Protein AF-A0A5B1QZT4-F1 (afdb_monomer_lite)

Structure (mmCIF, N/CA/C/O backbone):
data_AF-A0A5B1QZT4-F1
#
_entry.id   AF-A0A5B1QZT4-F1
#
loop_
_atom_site.group_PDB
_atom_site.id
_atom_site.type_symbol
_atom_site.label_atom_id
_atom_site.label_alt_id
_atom_site.label_comp_id
_atom_site.label_asym_id
_atom_site.label_entity_id
_atom_site.label_seq_id
_atom_site.pdbx_PDB_ins_code
_atom_site.Cartn_x
_atom_site.Cartn_y
_atom_site.Cartn_z
_atom_site.occupancy
_atom_site.B_iso_or_equiv
_atom_site.auth_seq_id
_atom_site.auth_comp_id
_atom_site.auth_asym_id
_atom_site.auth_atom_id
_atom_site.pdbx_PDB_model_num
ATOM 1 N N . ARG A 1 1 ? 3.548 0.627 3.078 1.00 83.44 1 ARG A N 1
ATOM 2 C CA . ARG A 1 1 ? 2.114 0.296 3.254 1.00 83.44 1 ARG A CA 1
ATOM 3 C C . ARG A 1 1 ? 1.577 0.997 4.489 1.00 83.44 1 ARG A C 1
ATOM 5 O O . ARG A 1 1 ? 2.336 1.015 5.454 1.00 83.44 1 ARG A O 1
ATOM 12 N N . PRO A 1 2 ? 0.348 1.545 4.473 1.00 87.94 2 PRO A N 1
ATOM 13 C CA . PRO A 1 2 ? -0.286 2.129 5.656 1.00 87.94 2 PRO A CA 1
ATOM 14 C C . PRO A 1 2 ? -0.355 1.123 6.809 1.00 87.94 2 PRO A C 1
ATOM 16 O O . PRO A 1 2 ? -0.419 -0.093 6.569 1.00 87.94 2 PRO A O 1
ATOM 19 N N . GLU A 1 3 ? -0.323 1.614 8.046 1.00 86.88 3 GLU A N 1
ATOM 20 C CA . GLU A 1 3 ? -0.291 0.764 9.240 1.00 86.88 3 GLU A CA 1
ATOM 21 C C . GLU A 1 3 ? -1.547 -0.097 9.361 1.00 86.88 3 GLU A C 1
ATOM 23 O O . GLU A 1 3 ? -1.450 -1.279 9.682 1.00 86.88 3 GLU A O 1
ATOM 28 N N . GLU A 1 4 ? -2.706 0.447 9.005 1.00 84.50 4 GLU A N 1
ATOM 29 C CA . GLU A 1 4 ? -3.999 -0.236 8.986 1.00 84.50 4 GLU A CA 1
ATOM 30 C C . GLU A 1 4 ? -3.943 -1.447 8.047 1.00 84.50 4 GLU A C 1
ATOM 32 O O . GLU A 1 4 ? -4.303 -2.570 8.409 1.00 84.50 4 GLU A O 1
ATOM 37 N N . VAL A 1 5 ? -3.367 -1.241 6.859 1.00 84.88 5 VAL A N 1
ATOM 38 C CA . VAL A 1 5 ? -3.220 -2.275 5.832 1.00 84.88 5 VAL A CA 1
ATOM 39 C C . VAL A 1 5 ? -2.205 -3.339 6.253 1.00 84.88 5 VAL A C 1
ATOM 41 O O . VAL A 1 5 ? -2.386 -4.521 5.958 1.00 84.88 5 VAL A O 1
ATOM 44 N N . LEU A 1 6 ? -1.126 -2.961 6.946 1.00 84.56 6 LEU A N 1
ATOM 45 C CA . LEU A 1 6 ? -0.173 -3.912 7.536 1.00 84.56 6 LEU A CA 1
ATOM 46 C C . LEU A 1 6 ? -0.822 -4.743 8.648 1.00 84.56 6 LEU A C 1
ATOM 48 O O . LEU A 1 6 ? -0.652 -5.963 8.703 1.00 84.56 6 LEU A O 1
ATOM 52 N N . TRP A 1 7 ? -1.551 -4.074 9.534 1.00 82.25 7 TRP A N 1
ATOM 53 C CA . TRP A 1 7 ? -2.210 -4.658 10.692 1.00 82.25 7 TRP A CA 1
ATOM 54 C C . TRP A 1 7 ? -3.249 -5.702 10.282 1.00 82.25 7 TRP A C 1
ATOM 56 O O . TRP A 1 7 ? -3.300 -6.783 10.875 1.00 82.25 7 TRP A O 1
ATOM 66 N N . TRP A 1 8 ? -4.017 -5.431 9.222 1.00 79.75 8 TRP A N 1
ATOM 67 C CA . TRP A 1 8 ? -4.961 -6.390 8.651 1.00 79.75 8 TRP A CA 1
ATOM 68 C C . TRP A 1 8 ? -4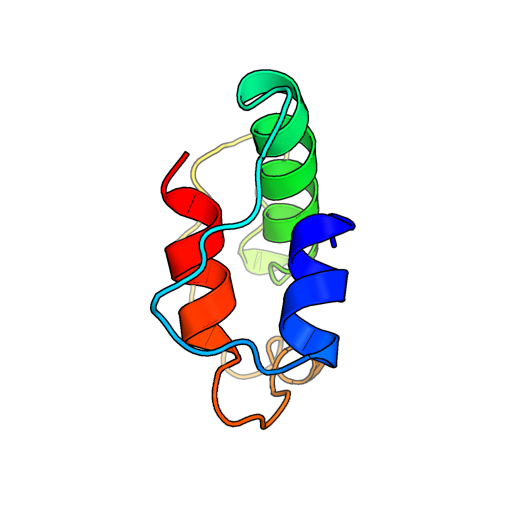.285 -7.600 8.039 1.00 79.75 8 TRP A C 1
ATOM 70 O O . TRP A 1 8 ? -4.675 -8.729 8.345 1.00 79.75 8 TRP A O 1
ATOM 80 N N . ASN A 1 9 ? -3.260 -7.377 7.209 1.00 79.38 9 ASN A N 1
ATOM 81 C CA . ASN A 1 9 ? -2.550 -8.472 6.554 1.00 79.38 9 ASN A CA 1
ATOM 82 C C . ASN A 1 9 ? -1.972 -9.449 7.576 1.00 79.38 9 ASN A C 1
ATOM 84 O O . ASN A 1 9 ? -2.105 -10.656 7.401 1.00 79.38 9 ASN A O 1
ATOM 88 N N . LYS A 1 10 ? -1.395 -8.942 8.674 1.00 80.44 10 LYS A N 1
ATOM 89 C CA . LYS A 1 10 ? -0.833 -9.779 9.745 1.00 80.44 10 LYS A CA 1
ATOM 90 C C . LYS A 1 10 ? -1.867 -10.634 10.477 1.00 80.44 10 LYS A C 1
ATOM 92 O O . LYS A 1 10 ? -1.497 -11.627 11.090 1.00 80.44 10 LYS A O 1
ATOM 97 N N . ARG A 1 11 ? -3.138 -10.233 10.484 1.00 78.44 11 ARG A N 1
ATOM 98 C CA . ARG A 1 11 ? -4.178 -10.851 11.322 1.00 78.44 11 ARG A CA 1
ATOM 99 C C . ARG A 1 11 ? -5.200 -11.651 10.529 1.00 78.44 11 ARG A C 1
ATOM 101 O O . ARG A 1 11 ? -6.128 -12.166 11.144 1.00 78.44 11 ARG A O 1
ATOM 108 N N . ALA A 1 12 ? -5.048 -11.715 9.200 1.00 72.31 12 ALA A N 1
ATOM 109 C CA . ALA A 1 12 ? -5.972 -12.380 8.282 1.00 72.31 12 ALA A CA 1
ATOM 110 C C . ALA A 1 12 ? -7.447 -12.089 8.630 1.00 72.31 12 ALA A C 1
ATOM 112 O O . ALA A 1 12 ? -8.283 -12.990 8.601 1.00 72.31 12 ALA A O 1
ATOM 113 N N . LYS A 1 13 ? -7.744 -10.841 9.037 1.00 64.94 13 LYS A N 1
ATOM 114 C CA . LYS A 1 13 ? -8.995 -10.509 9.730 1.00 64.94 13 LYS A CA 1
ATOM 115 C C . LYS A 1 13 ? -10.212 -10.887 8.871 1.00 64.94 13 LYS A C 1
ATOM 117 O O . LYS A 1 13 ? -10.242 -10.515 7.698 1.00 64.94 13 LYS A O 1
ATOM 122 N N . PRO A 1 14 ? -11.201 -11.602 9.438 1.00 59.84 14 PRO A N 1
ATOM 123 C CA . PRO A 1 14 ? -12.423 -11.939 8.725 1.00 59.84 14 PRO A CA 1
ATOM 124 C C . PRO A 1 14 ? -13.295 -10.700 8.471 1.00 59.84 14 PRO A C 1
ATOM 126 O O . PRO A 1 14 ? -13.194 -9.678 9.151 1.00 59.84 14 PRO A O 1
ATOM 129 N N . ILE A 1 15 ? -14.193 -10.864 7.500 1.00 56.75 15 ILE A N 1
ATOM 130 C CA . ILE A 1 15 ? -15.055 -9.866 6.851 1.00 56.75 15 ILE A CA 1
ATOM 131 C C . ILE A 1 15 ? -15.861 -8.915 7.770 1.00 56.75 15 ILE A C 1
ATOM 133 O O . ILE A 1 15 ? -16.012 -7.761 7.377 1.00 56.75 15 ILE A O 1
ATOM 137 N N . PRO A 1 16 ? -16.372 -9.286 8.966 1.00 63.19 16 PRO A N 1
ATOM 138 C CA . PRO A 1 16 ? -17.342 -8.427 9.654 1.00 63.19 16 PRO A CA 1
ATOM 139 C C . PRO A 1 16 ? -16.744 -7.215 10.387 1.00 63.19 16 PRO A C 1
ATOM 141 O O . PRO A 1 16 ? -17.503 -6.403 10.907 1.00 63.19 16 PRO A O 1
ATOM 144 N N . THR A 1 17 ? -15.417 -7.068 10.467 1.00 68.38 17 THR A N 1
ATOM 145 C CA . THR A 1 17 ? -14.798 -5.958 11.212 1.00 68.38 17 THR A CA 1
ATOM 146 C C . THR A 1 17 ? -13.957 -5.069 10.305 1.00 68.38 17 THR A C 1
ATOM 148 O O . THR A 1 17 ? -12.770 -5.335 10.097 1.00 68.38 17 THR A O 1
ATOM 151 N N . LEU A 1 18 ? -14.559 -3.982 9.820 1.00 68.69 18 LEU A N 1
ATOM 152 C CA . LEU A 1 18 ? -13.815 -2.817 9.349 1.00 68.69 18 LEU A CA 1
ATOM 153 C C . LEU A 1 18 ? -13.236 -2.111 10.590 1.00 68.69 18 LEU A C 1
ATOM 155 O O . LEU A 1 18 ? -14.000 -1.753 11.486 1.00 68.69 18 LEU A O 1
ATOM 159 N N . PRO A 1 19 ? -11.918 -1.950 10.747 1.00 67.38 19 PRO A N 1
ATOM 160 C CA . PRO A 1 19 ? -11.353 -1.178 11.832 1.00 67.38 19 PRO A CA 1
ATOM 161 C C . PRO A 1 19 ? -11.583 0.308 11.594 1.00 67.38 19 PRO A C 1
ATOM 163 O O . PRO A 1 19 ? -11.690 0.758 10.457 1.00 67.38 19 PRO A O 1
ATOM 166 N N . PRO A 1 20 ? -11.576 1.081 12.674 1.00 75.06 20 PRO A N 1
ATOM 167 C CA . PRO A 1 20 ? -11.802 2.507 12.592 1.00 75.06 20 PRO A CA 1
ATOM 168 C C . PRO A 1 20 ? -10.645 3.203 11.867 1.00 75.06 20 PRO A C 1
ATOM 170 O O . PRO A 1 20 ? -9.518 3.209 12.363 1.00 75.06 20 PRO A O 1
ATOM 173 N N . ILE A 1 21 ? -10.934 3.840 10.730 1.00 83.75 21 ILE A N 1
ATOM 174 C CA . ILE A 1 21 ? -10.053 4.857 10.148 1.00 83.75 21 ILE A CA 1
ATOM 175 C C . ILE A 1 21 ? -10.482 6.211 10.705 1.00 83.75 21 ILE A C 1
ATOM 177 O O . ILE A 1 21 ? -11.541 6.733 10.372 1.00 83.75 21 ILE A O 1
ATOM 181 N N . ALA A 1 22 ? -9.663 6.780 11.591 1.00 84.56 22 ALA A N 1
ATOM 182 C CA . ALA A 1 22 ? -10.013 8.011 12.301 1.00 84.56 22 ALA A CA 1
ATOM 183 C C . ALA A 1 22 ? -10.003 9.262 11.403 1.00 84.56 22 ALA A C 1
ATOM 185 O O . ALA A 1 22 ? -10.699 10.232 11.694 1.00 84.56 22 ALA A O 1
ATOM 186 N N . LYS A 1 23 ? -9.181 9.265 10.345 1.00 88.94 23 LYS A N 1
ATOM 187 C CA . LYS A 1 23 ? -9.008 10.395 9.418 1.00 88.94 23 LYS A CA 1
ATOM 188 C C . LYS A 1 23 ? -8.928 9.886 7.972 1.00 88.94 23 LYS A C 1
ATOM 190 O O . LYS A 1 23 ? -7.814 9.671 7.490 1.00 88.94 23 LYS A O 1
ATOM 195 N N . PRO A 1 24 ? -10.072 9.689 7.291 1.00 89.56 24 PRO A N 1
ATOM 196 C CA . PRO A 1 24 ? -10.115 9.150 5.930 1.00 89.56 24 PRO A CA 1
ATOM 197 C C . PRO A 1 24 ? -9.234 9.918 4.935 1.00 89.56 24 PRO A C 1
ATOM 199 O O . PRO A 1 24 ? -8.465 9.299 4.210 1.00 89.56 24 PRO A O 1
ATOM 202 N N . ASP A 1 25 ? -9.232 11.254 4.976 1.00 90.38 25 ASP A N 1
ATOM 203 C CA . ASP A 1 25 ? -8.428 12.068 4.048 1.00 90.38 25 ASP A CA 1
ATOM 204 C C . ASP A 1 25 ? -6.919 11.815 4.195 1.00 90.38 25 ASP A C 1
ATOM 206 O O . ASP A 1 25 ? -6.209 11.556 3.222 1.00 90.38 25 ASP A O 1
ATOM 210 N N . ALA A 1 26 ? -6.417 11.842 5.433 1.00 90.31 26 ALA A N 1
ATOM 211 C CA . ALA A 1 26 ? -5.005 11.590 5.722 1.00 90.31 26 ALA A CA 1
ATOM 212 C C . ALA A 1 26 ? -4.618 10.142 5.391 1.00 90.31 26 ALA A C 1
ATOM 214 O O . ALA A 1 26 ? -3.538 9.877 4.855 1.00 90.31 26 ALA A O 1
ATOM 215 N N . TYR A 1 27 ? -5.528 9.210 5.675 1.00 90.81 27 TYR A N 1
ATOM 216 C CA . TYR A 1 27 ? -5.373 7.817 5.308 1.00 90.81 27 TYR A CA 1
ATOM 217 C C . TYR A 1 27 ? -5.249 7.650 3.790 1.00 90.81 27 TYR A C 1
ATOM 219 O O . TYR A 1 27 ? -4.284 7.039 3.332 1.00 90.81 27 TYR A O 1
ATOM 227 N N . MET A 1 28 ? -6.136 8.260 3.001 1.00 90.44 28 MET A N 1
ATOM 228 C CA . MET A 1 28 ? -6.139 8.160 1.539 1.00 90.44 28 MET A CA 1
ATOM 229 C C . MET A 1 28 ? -4.865 8.717 0.895 1.00 90.44 28 MET A C 1
ATOM 231 O O . MET A 1 28 ? -4.372 8.150 -0.08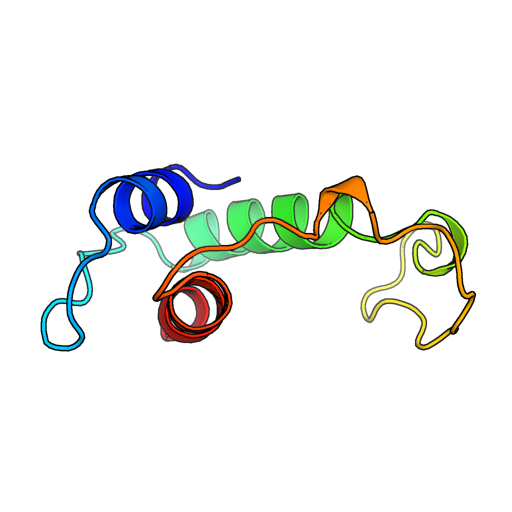5 1.00 90.44 28 MET A O 1
ATOM 235 N N . VAL A 1 29 ? -4.258 9.761 1.465 1.00 90.62 29 VAL A N 1
ATOM 236 C CA . VAL A 1 29 ? -2.937 10.251 1.023 1.00 90.62 29 VAL A CA 1
ATOM 237 C C . VAL A 1 29 ? -1.860 9.183 1.234 1.00 90.62 29 VAL A C 1
ATOM 239 O O . VAL A 1 29 ? -1.085 8.877 0.325 1.00 90.62 29 VAL A O 1
ATOM 242 N N . SER A 1 30 ? -1.826 8.564 2.416 1.00 90.56 30 SER A N 1
ATOM 243 C CA . SER A 1 30 ? -0.852 7.508 2.719 1.00 90.56 30 SER A CA 1
ATOM 244 C C . SER A 1 30 ? -1.090 6.236 1.893 1.00 90.56 30 SER A C 1
ATOM 246 O O . SER A 1 30 ? -0.138 5.595 1.435 1.00 90.56 30 SER A O 1
ATOM 248 N N . TRP A 1 31 ? -2.359 5.902 1.647 1.00 90.56 31 TRP A N 1
ATOM 249 C CA . TRP A 1 31 ? -2.776 4.755 0.854 1.00 90.56 31 TRP A CA 1
ATOM 250 C C . TRP A 1 31 ? -2.381 4.926 -0.610 1.00 90.56 31 TRP A C 1
ATOM 252 O O . TRP A 1 31 ? -1.719 4.052 -1.163 1.00 90.56 31 TRP A O 1
ATOM 262 N N . SER A 1 32 ? -2.708 6.070 -1.217 1.00 88.06 32 SER A N 1
ATOM 263 C CA . SER A 1 32 ? -2.384 6.364 -2.619 1.00 88.06 32 SER A CA 1
ATOM 264 C C . SER A 1 32 ? -0.877 6.431 -2.862 1.00 88.06 32 SER A C 1
ATOM 266 O O . SER A 1 32 ? -0.394 5.868 -3.846 1.00 88.06 32 SER A O 1
ATOM 268 N N . THR A 1 33 ? -0.120 7.032 -1.938 1.00 89.38 33 THR A N 1
ATOM 269 C CA . THR A 1 33 ? 1.351 7.064 -1.984 1.00 89.38 33 THR A CA 1
ATOM 270 C C . THR A 1 33 ? 1.930 5.652 -1.988 1.00 89.38 33 THR A C 1
ATOM 272 O O . THR A 1 33 ? 2.773 5.317 -2.819 1.00 89.38 33 THR A O 1
ATOM 275 N N . TRP A 1 34 ? 1.446 4.793 -1.089 1.00 89.06 34 TRP A N 1
ATOM 276 C CA . TRP A 1 34 ? 1.881 3.404 -1.039 1.00 89.06 34 TRP A CA 1
ATOM 277 C C . TRP A 1 34 ? 1.463 2.607 -2.276 1.00 89.06 34 TRP A C 1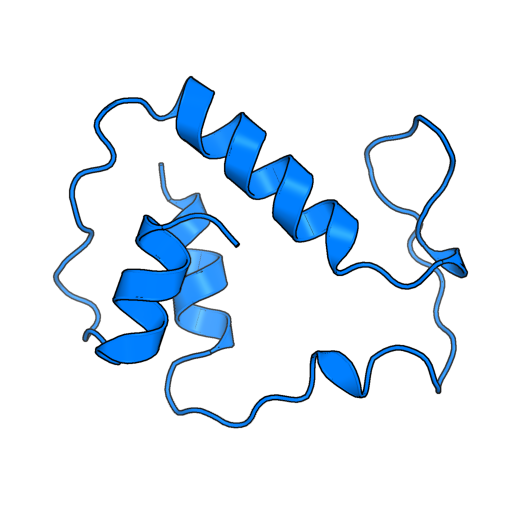
ATOM 279 O O . TRP A 1 34 ? 2.286 1.892 -2.831 1.00 89.06 34 TRP A O 1
ATOM 289 N N . TRP A 1 35 ? 0.214 2.716 -2.726 1.00 87.56 35 TRP A N 1
ATOM 290 C CA . TRP A 1 35 ? -0.264 1.988 -3.902 1.00 87.56 35 TRP A CA 1
ATOM 291 C C . TRP A 1 35 ? 0.537 2.340 -5.159 1.00 87.56 35 TRP A C 1
ATOM 293 O O . TRP A 1 35 ? 0.887 1.463 -5.949 1.00 87.56 35 TRP A O 1
ATOM 303 N N . THR A 1 36 ? 0.879 3.620 -5.297 1.00 86.12 36 THR A N 1
ATOM 304 C CA . THR A 1 36 ? 1.738 4.137 -6.365 1.00 86.12 36 THR A CA 1
ATOM 305 C C . THR A 1 36 ? 3.150 3.562 -6.260 1.00 86.12 36 THR A C 1
ATOM 307 O O . THR A 1 36 ? 3.702 3.131 -7.265 1.00 86.12 36 THR A O 1
ATOM 310 N N . SER A 1 37 ? 3.715 3.452 -5.051 1.00 85.69 37 SER A N 1
ATOM 311 C CA . SER A 1 37 ? 5.053 2.873 -4.854 1.00 85.69 37 SER A CA 1
ATOM 312 C C . SER A 1 37 ? 5.144 1.374 -5.165 1.00 85.69 37 SER A C 1
ATOM 314 O O . SER A 1 37 ? 6.248 0.844 -5.210 1.00 85.69 37 SER A O 1
ATOM 316 N N . LEU A 1 38 ? 4.014 0.673 -5.294 1.00 85.06 38 LEU A N 1
ATOM 317 C CA . LEU A 1 38 ? 3.975 -0.734 -5.705 1.00 85.06 38 LEU A CA 1
ATOM 318 C C . LEU A 1 38 ? 3.961 -0.902 -7.227 1.00 85.06 38 LEU A C 1
ATOM 320 O O . LEU A 1 38 ? 4.091 -2.016 -7.718 1.00 85.06 38 LEU A O 1
ATOM 324 N N . GLN A 1 39 ? 3.734 0.168 -7.985 1.00 84.88 39 GLN A N 1
ATOM 325 C CA . GLN A 1 39 ? 3.617 0.041 -9.427 1.00 84.88 39 GLN A CA 1
ATOM 326 C C . GLN A 1 39 ? 4.993 -0.160 -10.069 1.00 84.88 39 GLN A C 1
ATOM 328 O O . GLN A 1 39 ? 5.947 0.530 -9.703 1.00 84.88 39 GLN A O 1
ATOM 333 N N . PRO A 1 40 ? 5.084 -1.037 -11.078 1.00 83.69 40 PRO A N 1
ATOM 334 C CA . PRO A 1 40 ? 6.240 -1.115 -11.955 1.00 83.69 40 PRO A CA 1
ATOM 335 C C . PRO A 1 40 ? 6.609 0.236 -12.560 1.00 83.69 40 PRO A C 1
ATOM 337 O O . PRO A 1 40 ? 5.736 1.075 -12.816 1.00 83.69 40 PRO A O 1
ATOM 340 N N . ALA A 1 41 ? 7.891 0.425 -12.870 1.00 82.19 41 ALA A N 1
ATOM 341 C CA . ALA A 1 41 ? 8.400 1.702 -13.366 1.00 82.19 41 ALA A CA 1
ATOM 342 C C . ALA A 1 41 ? 7.706 2.133 -14.669 1.00 82.19 41 ALA A C 1
ATOM 344 O O . ALA A 1 41 ? 7.444 3.314 -14.870 1.00 82.19 41 ALA A O 1
ATOM 345 N N . TYR A 1 42 ? 7.318 1.182 -15.522 1.00 80.69 42 TYR A N 1
ATOM 346 C CA . TYR A 1 42 ? 6.607 1.475 -16.771 1.00 80.69 42 TYR A CA 1
ATOM 347 C C . TYR A 1 42 ? 5.156 1.956 -16.580 1.00 80.69 42 TYR A C 1
ATOM 349 O O . TYR A 1 42 ? 4.563 2.488 -17.517 1.00 80.69 42 TYR A O 1
ATOM 357 N N . ARG A 1 43 ? 4.553 1.774 -15.396 1.00 79.81 43 ARG A N 1
ATOM 358 C CA . ARG A 1 43 ? 3.227 2.335 -15.062 1.00 79.81 43 ARG A CA 1
ATOM 359 C C . ARG A 1 43 ? 3.319 3.710 -14.408 1.00 79.81 43 ARG A C 1
ATOM 361 O O . ARG A 1 43 ? 2.312 4.421 -14.331 1.00 79.81 43 ARG A O 1
ATOM 368 N N . MET A 1 44 ? 4.512 4.071 -13.942 1.00 77.62 44 MET A N 1
ATOM 369 C CA . MET A 1 44 ? 4.813 5.327 -13.275 1.00 77.62 44 MET A CA 1
ATOM 370 C C . MET A 1 44 ? 5.082 6.403 -14.323 1.00 77.62 44 MET A C 1
ATOM 372 O O . MET A 1 44 ? 6.183 6.515 -14.853 1.00 77.62 44 MET A O 1
ATOM 376 N N . ASN A 1 45 ? 4.078 7.223 -14.617 1.00 70.69 45 ASN A N 1
ATOM 377 C CA . ASN A 1 45 ? 4.302 8.454 -15.360 1.00 70.69 45 ASN A CA 1
ATOM 378 C C . ASN A 1 45 ? 4.486 9.586 -14.344 1.00 70.69 45 ASN A C 1
ATOM 380 O O . ASN A 1 45 ? 3.657 9.756 -13.446 1.00 70.69 45 ASN A O 1
ATOM 384 N N . VAL A 1 46 ? 5.605 10.307 -14.427 1.00 58.91 46 VAL A N 1
ATOM 385 C CA . VAL A 1 46 ? 5.970 11.353 -13.462 1.00 58.91 46 VAL A CA 1
ATOM 386 C C . VAL A 1 46 ? 4.844 12.392 -13.407 1.00 58.91 46 VAL A C 1
ATOM 388 O O . VAL A 1 46 ? 4.667 13.179 -14.331 1.00 58.91 46 VAL A O 1
ATOM 391 N N . GLY A 1 47 ? 4.065 12.381 -12.322 1.00 59.00 47 GLY A N 1
ATOM 392 C CA . GLY A 1 47 ? 3.046 13.394 -12.040 1.00 59.00 47 GLY A CA 1
ATOM 393 C C . GLY A 1 47 ? 1.630 13.148 -12.578 1.00 59.00 47 GLY A C 1
ATOM 394 O O . GLY A 1 47 ? 0.797 14.031 -12.393 1.00 59.00 47 GLY A O 1
ATOM 395 N N . SER A 1 48 ? 1.299 11.996 -13.183 1.00 56.50 48 SER A N 1
ATOM 396 C CA . SER A 1 48 ? -0.086 11.726 -13.617 1.00 56.50 48 SER A CA 1
ATOM 397 C C . SER A 1 48 ? -0.741 10.578 -12.848 1.00 56.50 48 SER A C 1
ATOM 399 O O . SER A 1 48 ? -0.403 9.409 -13.029 1.00 56.50 48 SER A O 1
ATOM 401 N N . SER A 1 49 ? -1.738 10.921 -12.033 1.00 58.56 49 SER A N 1
ATOM 402 C CA . SER A 1 49 ? -2.844 10.016 -11.721 1.00 58.56 49 SER A CA 1
ATOM 403 C C . SER A 1 49 ? -3.921 10.216 -12.799 1.00 58.56 49 SER A C 1
ATOM 405 O O . SER A 1 49 ? -4.261 11.370 -13.071 1.00 58.56 49 SER A O 1
ATOM 407 N N . PRO A 1 50 ? -4.460 9.161 -13.435 1.00 66.81 50 PRO A N 1
ATOM 408 C CA . PRO A 1 50 ? -4.265 7.747 -13.121 1.00 66.8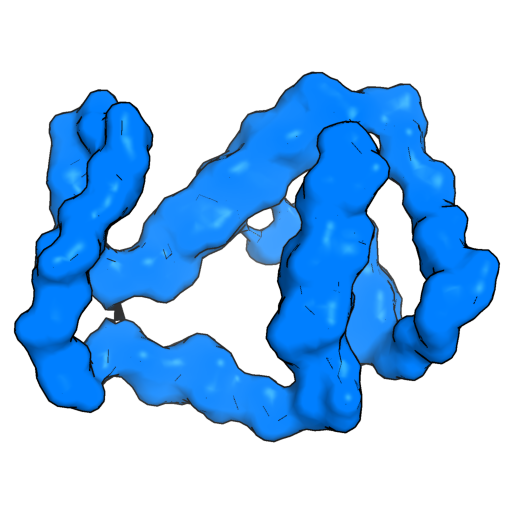1 50 PRO A CA 1
ATOM 409 C C . PRO A 1 50 ? -2.980 7.145 -13.714 1.00 66.81 50 PRO A C 1
ATOM 411 O O . PRO A 1 50 ? -2.455 7.607 -14.725 1.00 66.81 50 PRO A O 1
ATOM 414 N N . LEU A 1 51 ? -2.520 6.062 -13.081 1.00 74.69 51 LEU A N 1
ATOM 415 C CA . LEU A 1 51 ? -1.408 5.224 -13.540 1.00 74.69 51 LEU A CA 1
ATOM 416 C C . LEU A 1 51 ? -1.662 4.678 -14.949 1.00 74.69 51 LEU A C 1
ATOM 418 O O . LEU A 1 51 ? -2.798 4.349 -15.310 1.00 74.69 51 LEU A O 1
ATOM 422 N N . VAL A 1 52 ? -0.594 4.525 -15.730 1.00 77.75 52 VAL A N 1
ATOM 423 C CA . VAL A 1 52 ? -0.699 4.049 -17.112 1.00 77.75 52 VAL A CA 1
ATOM 424 C C . VAL A 1 52 ? -1.068 2.565 -17.130 1.00 77.75 52 VAL A C 1
ATOM 426 O O . VAL A 1 52 ? -0.431 1.735 -16.478 1.00 77.75 52 VAL A O 1
ATOM 429 N N . ARG A 1 53 ? -2.082 2.205 -17.926 1.00 74.69 53 ARG A N 1
ATOM 430 C CA . ARG A 1 53 ? -2.459 0.809 -18.197 1.00 74.69 53 ARG A CA 1
ATOM 431 C C . ARG A 1 53 ? -1.555 0.210 -19.278 1.00 74.69 53 ARG A C 1
ATOM 433 O O . ARG A 1 53 ? -1.999 -0.048 -20.389 1.00 74.69 53 ARG A O 1
ATOM 440 N N . MET A 1 54 ? -0.277 0.048 -18.951 1.00 75.56 54 MET A N 1
ATOM 441 C CA . MET A 1 54 ? 0.675 -0.726 -19.751 1.00 75.56 54 MET A CA 1
ATOM 442 C C . MET A 1 54 ? 0.879 -2.110 -19.127 1.00 75.56 54 MET A C 1
ATOM 444 O O . MET A 1 54 ? 0.769 -2.283 -17.904 1.00 75.56 54 MET A O 1
ATOM 448 N N . GLU A 1 55 ? 1.163 -3.091 -19.976 1.00 74.44 55 GLU A N 1
ATOM 449 C CA . GLU A 1 55 ? 1.435 -4.476 -19.600 1.00 74.44 55 GLU A CA 1
ATOM 450 C C . GLU A 1 55 ? 2.832 -4.868 -20.081 1.00 74.44 55 GLU A C 1
ATOM 452 O O . GLU A 1 55 ? 3.264 -4.487 -21.168 1.00 74.44 55 GLU A O 1
ATOM 457 N N . LYS A 1 56 ? 3.546 -5.574 -19.209 1.00 76.56 56 LYS A N 1
ATOM 458 C CA . LYS A 1 56 ? 4.872 -6.151 -19.410 1.00 76.56 56 LYS A CA 1
ATOM 459 C C . LYS A 1 56 ? 4.954 -7.341 -18.460 1.00 76.56 56 LYS A C 1
ATOM 461 O O . LYS A 1 56 ? 4.437 -7.243 -17.344 1.00 76.56 56 LYS A O 1
ATOM 466 N N . ASP A 1 57 ? 5.583 -8.421 -18.894 1.00 73.62 57 ASP A N 1
ATOM 467 C CA . ASP A 1 57 ? 5.469 -9.715 -18.218 1.00 73.62 57 ASP A CA 1
ATOM 468 C C . ASP A 1 57 ? 6.206 -9.789 -16.858 1.00 73.62 57 ASP A C 1
ATOM 470 O O . ASP A 1 57 ? 5.826 -10.588 -16.007 1.00 73.62 57 ASP A O 1
ATOM 474 N N . ASP A 1 58 ? 7.172 -8.898 -16.576 1.00 70.25 58 ASP A N 1
ATOM 475 C CA . ASP A 1 58 ? 8.279 -9.259 -15.664 1.00 70.25 58 ASP A CA 1
ATOM 476 C C . ASP A 1 58 ? 8.514 -8.361 -14.425 1.00 70.25 58 ASP A C 1
ATOM 478 O O . ASP A 1 58 ? 9.559 -8.466 -13.788 1.00 70.25 58 ASP A O 1
ATOM 482 N N . GLU A 1 59 ? 7.623 -7.431 -14.055 1.00 76.12 59 GLU A N 1
ATOM 483 C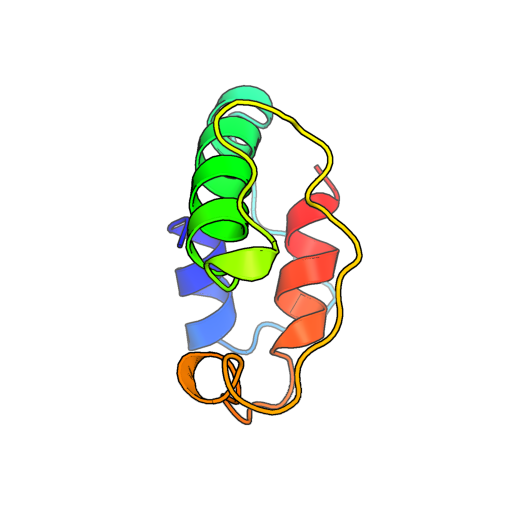 CA . GLU A 1 59 ? 7.906 -6.507 -12.922 1.00 76.12 59 GLU A CA 1
ATOM 484 C C . GLU A 1 59 ? 7.014 -6.707 -11.685 1.00 76.12 59 GLU A C 1
ATOM 486 O O . GLU A 1 59 ? 7.132 -5.954 -10.720 1.00 76.12 59 GLU A O 1
ATOM 491 N N . TRP A 1 60 ? 6.152 -7.728 -11.656 1.00 81.62 60 TRP A N 1
ATOM 492 C CA . TRP A 1 60 ? 5.204 -7.947 -10.548 1.00 81.62 60 TRP A CA 1
ATOM 493 C C . TRP A 1 60 ? 5.681 -8.927 -9.476 1.00 81.62 60 TRP A C 1
ATOM 495 O O . TRP A 1 60 ? 5.012 -9.048 -8.453 1.00 81.62 60 TRP A O 1
ATOM 505 N N . ASP A 1 61 ? 6.823 -9.591 -9.657 1.00 81.38 61 ASP A N 1
ATOM 506 C CA . ASP A 1 61 ? 7.281 -10.694 -8.794 1.00 81.38 61 ASP A CA 1
ATOM 507 C C . ASP A 1 61 ? 7.305 -10.343 -7.301 1.00 81.38 61 ASP A C 1
ATOM 509 O O . ASP A 1 61 ? 6.913 -11.135 -6.446 1.00 81.38 61 ASP A O 1
ATOM 513 N N . HIS A 1 62 ? 7.689 -9.110 -6.973 1.00 75.88 62 HIS A N 1
ATOM 514 C CA . HIS A 1 62 ? 7.759 -8.611 -5.599 1.00 75.88 62 HIS A CA 1
ATOM 515 C C . HIS A 1 62 ? 6.382 -8.418 -4.928 1.00 75.88 62 HIS A C 1
ATOM 517 O O . HIS A 1 62 ? 6.301 -8.259 -3.708 1.00 75.88 62 HIS A O 1
ATOM 523 N N . LEU A 1 63 ? 5.298 -8.433 -5.710 1.00 76.75 63 LEU A N 1
ATOM 524 C CA . LEU A 1 63 ? 3.908 -8.356 -5.253 1.00 76.75 63 LEU A CA 1
ATOM 525 C C . LEU A 1 63 ? 3.212 -9.716 -5.220 1.00 76.75 63 LEU A C 1
ATOM 527 O O . LEU A 1 63 ? 2.106 -9.812 -4.679 1.00 76.75 63 LEU A O 1
ATOM 531 N N . VAL A 1 64 ? 3.850 -10.766 -5.742 1.00 74.44 64 VAL A N 1
ATOM 532 C CA . VAL A 1 64 ? 3.338 -12.138 -5.706 1.00 74.44 64 VAL A CA 1
ATOM 533 C C . VAL A 1 64 ? 3.528 -12.709 -4.299 1.00 74.44 64 VAL A C 1
ATOM 535 O O . VAL A 1 64 ? 4.397 -13.530 -4.023 1.00 74.44 64 VAL A O 1
ATOM 538 N N . VAL A 1 65 ? 2.697 -12.243 -3.368 1.00 73.12 65 VAL A N 1
ATOM 539 C CA . VAL A 1 65 ? 2.668 -12.726 -1.986 1.00 73.12 65 VAL A CA 1
ATOM 540 C C . VAL A 1 65 ? 1.404 -13.552 -1.786 1.00 73.12 65 VAL A C 1
ATOM 542 O O . VAL A 1 65 ? 0.295 -13.019 -1.720 1.00 73.12 65 VAL A O 1
ATOM 545 N N . SER A 1 66 ? 1.562 -14.870 -1.674 1.00 65.44 66 SER A N 1
ATOM 546 C CA . SER A 1 66 ? 0.456 -15.789 -1.400 1.00 65.44 66 SER A CA 1
ATOM 547 C C . SER A 1 66 ? -0.114 -15.570 0.008 1.00 65.44 66 SER A C 1
ATOM 5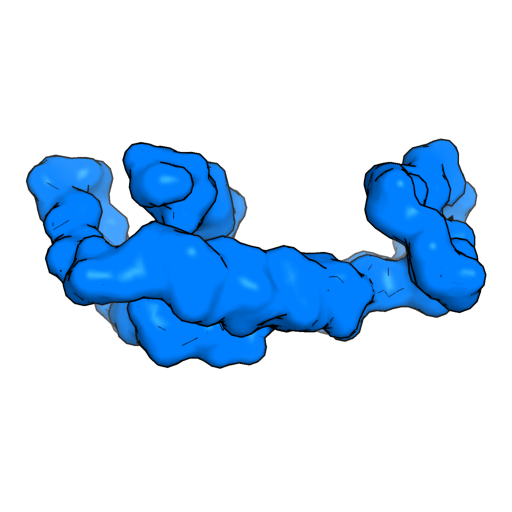49 O O . SER A 1 66 ? 0.631 -15.574 0.989 1.00 65.44 66 SER A O 1
ATOM 551 N N . GLY A 1 67 ? -1.435 -15.430 0.135 1.00 71.25 67 GLY A N 1
ATOM 552 C CA . GLY A 1 67 ? -2.123 -15.377 1.428 1.00 71.25 67 GLY A CA 1
ATOM 553 C C . GLY A 1 67 ? -3.644 -15.336 1.276 1.00 71.25 67 GLY A C 1
ATOM 554 O O . GLY A 1 67 ? -4.150 -14.738 0.330 1.00 71.25 67 GLY A O 1
ATOM 555 N N . ASN A 1 68 ? -4.377 -15.934 2.225 1.00 68.31 68 ASN A N 1
ATOM 556 C CA . ASN A 1 68 ? -5.825 -16.186 2.110 1.00 68.31 68 ASN A CA 1
ATOM 557 C C . ASN A 1 68 ? -6.695 -14.942 1.846 1.00 68.31 68 ASN A C 1
ATOM 559 O O . ASN A 1 68 ? -7.783 -15.083 1.308 1.00 68.31 68 ASN A O 1
ATOM 563 N N . ASN A 1 69 ? -6.229 -13.741 2.208 1.00 73.50 69 ASN A N 1
ATOM 564 C CA . ASN A 1 69 ? -7.016 -12.502 2.150 1.00 73.50 69 ASN A CA 1
ATOM 565 C C . ASN A 1 69 ? -6.251 -11.323 1.521 1.00 73.50 69 ASN A C 1
ATOM 567 O O . ASN A 1 69 ? -6.622 -10.173 1.741 1.00 73.50 69 ASN A O 1
ATOM 571 N N . GLY A 1 70 ? -5.173 -11.584 0.768 1.00 76.19 70 GLY A N 1
ATOM 572 C CA . GLY A 1 70 ? -4.268 -10.541 0.267 1.00 76.19 70 GLY A CA 1
ATOM 573 C C . GLY A 1 70 ? -4.996 -9.425 -0.486 1.00 76.19 70 GLY A C 1
ATOM 574 O O . GLY A 1 70 ? -4.990 -8.283 -0.037 1.00 76.19 70 GLY A O 1
ATOM 575 N N . ILE A 1 71 ? -5.678 -9.770 -1.583 1.00 80.31 71 ILE A N 1
ATOM 576 C CA . ILE A 1 71 ? -6.417 -8.803 -2.410 1.00 80.31 71 ILE A CA 1
ATOM 577 C C . ILE A 1 71 ? -7.671 -8.261 -1.713 1.00 80.31 71 ILE A C 1
ATOM 579 O O . ILE A 1 71 ? -7.978 -7.079 -1.833 1.00 80.31 71 ILE A O 1
ATOM 583 N N . TYR A 1 72 ? -8.361 -9.096 -0.930 1.00 81.81 72 TYR A N 1
ATOM 584 C CA . TYR A 1 72 ? -9.552 -8.689 -0.183 1.00 81.81 72 TYR A CA 1
ATOM 585 C C . TYR A 1 72 ? -9.249 -7.518 0.757 1.00 81.81 72 TYR A C 1
ATOM 587 O O . TYR A 1 72 ? -9.981 -6.531 0.777 1.00 81.81 72 TYR A O 1
ATOM 595 N N . ILE A 1 73 ? -8.132 -7.593 1.488 1.00 80.81 73 ILE A N 1
ATOM 596 C CA . ILE A 1 73 ? -7.715 -6.533 2.410 1.00 80.81 73 ILE A CA 1
ATOM 597 C C . ILE A 1 73 ? -7.419 -5.228 1.659 1.00 80.81 73 ILE A C 1
ATOM 599 O O . ILE A 1 73 ? -7.706 -4.154 2.177 1.00 80.81 73 ILE A O 1
ATOM 603 N N . ILE A 1 74 ? -6.895 -5.293 0.432 1.00 83.94 74 ILE A N 1
ATOM 604 C CA . ILE A 1 74 ? -6.693 -4.097 -0.400 1.00 83.94 74 ILE A CA 1
ATOM 605 C C . ILE A 1 74 ? -8.034 -3.462 -0.768 1.00 83.94 74 ILE A C 1
ATOM 607 O O . ILE A 1 74 ? -8.201 -2.256 -0.621 1.00 83.94 74 ILE A O 1
ATOM 611 N N . VAL A 1 75 ? -9.009 -4.258 -1.201 1.00 85.44 75 VAL A N 1
ATOM 612 C CA . VAL A 1 75 ? -10.323 -3.733 -1.597 1.00 85.44 75 VAL A CA 1
ATOM 613 C C . VAL A 1 75 ? -11.060 -3.144 -0.397 1.00 85.44 75 VAL A C 1
ATOM 615 O O . VAL A 1 75 ? -11.561 -2.027 -0.473 1.00 85.44 75 VAL A O 1
ATOM 618 N N . ILE A 1 76 ? -11.075 -3.848 0.737 1.00 82.62 76 ILE A N 1
ATOM 619 C CA . ILE A 1 76 ? -11.775 -3.377 1.936 1.00 82.62 76 ILE A CA 1
ATOM 620 C C . ILE A 1 76 ? -11.113 -2.135 2.546 1.00 82.62 76 ILE A C 1
ATOM 622 O O . ILE A 1 76 ? -11.768 -1.328 3.194 1.00 82.62 76 ILE A O 1
ATOM 626 N N . SER A 1 77 ? -9.813 -1.949 2.310 1.00 83.69 77 SER A N 1
ATOM 627 C CA . SER A 1 77 ? -9.091 -0.761 2.755 1.00 83.69 77 SER A CA 1
ATOM 628 C C . SER A 1 77 ? -9.545 0.529 2.065 1.00 83.69 77 SER A C 1
ATOM 630 O O . SER A 1 77 ? -9.337 1.605 2.610 1.00 83.69 77 SER A O 1
ATOM 632 N N . LEU A 1 78 ? -10.215 0.416 0.914 1.00 86.00 78 LEU A N 1
ATOM 633 C CA . LEU A 1 78 ? -10.752 1.531 0.132 1.00 86.00 78 LEU A CA 1
ATOM 634 C C . LEU A 1 78 ? -12.220 1.860 0.440 1.00 86.00 78 LEU A C 1
ATOM 636 O O . LEU A 1 78 ? -12.805 2.695 -0.240 1.00 86.00 78 LEU A O 1
ATOM 640 N N . SER A 1 79 ? -12.851 1.204 1.417 1.00 83.25 79 SER A N 1
ATOM 641 C CA . SER A 1 79 ? -14.272 1.425 1.725 1.00 83.25 79 SER A CA 1
ATOM 642 C C . SER A 1 79 ? -14.566 2.717 2.505 1.00 83.25 79 SER A C 1
ATOM 644 O O . SER A 1 79 ? -15.686 2.866 2.992 1.00 83.25 79 SER A O 1
ATOM 646 N N . TRP A 1 80 ? -13.565 3.575 2.714 1.00 75.88 80 TRP A N 1
ATOM 647 C CA . TRP A 1 80 ? -13.603 4.736 3.609 1.00 75.88 80 TRP A CA 1
ATOM 648 C C . TRP A 1 80 ? -13.636 6.054 2.849 1.00 75.88 80 TRP A C 1
ATOM 650 O O . TRP A 1 80 ? -12.993 6.128 1.779 1.00 75.88 80 TRP A O 1
#

pLDDT: mean 78.44, std 9.04, range [56.5, 90.81]

Sequence (80 aa):
RPEEVLWWNKRAKPIPTLPPIAKPDAYMVSWSTWWTSLQPAYRMNVGSSPLVRMEKDDEWDHLVVSGNNGIYIIVISLSW

Foldseek 3Di:
DDPLLVVCQVVVDDDPDDDDDPDVVVLVVVLVVVVQVLDDPQQDDPPDPPTDPDDDPPRNPVVPDDDDCNVVSNVSSPPD

Secondary structure (DSSP, 8-state):
--HHHHHHHHHT--TT-PPP-S-HHHHHHHHHHHHHHTS-GGG--TT-SSPP----TTS-GGG----TTHHHHHHHHT--

Radius of gyration: 13.91 Å; chains: 1; bounding box: 26×30×32 Å